Protein AF-A0A2M7R185-F1 (afdb_monomer_lite)

Foldseek 3Di:
DPPPPPPDDDPVVVVVVVLVVLVVVCVVVVFDALVLLVCLCPLQPDDLQQVCLLVVHDRCVNVCRNVRHDDDPVVRVLSVQSSDLVSVVVSCVVRVVSGDPVSNVSRVVSNVVVVVVVVVVVVVVVVVVCVVDVPPDPPVPPVVPVPPPDPPVVVVVVLVPPDPVCVVVVVVVD

Radius of gyration: 25.58 Å; chains: 1; bounding box: 66×46×75 Å

Structure (mmCIF, N/CA/C/O backbone):
data_AF-A0A2M7R185-F1
#
_entry.id   AF-A0A2M7R185-F1
#
loop_
_atom_site.group_PDB
_atom_site.id
_atom_site.type_symbol
_atom_site.label_atom_id
_atom_site.label_alt_id
_atom_site.label_comp_id
_atom_site.label_asym_id
_atom_site.label_entity_id
_atom_site.label_seq_id
_atom_site.pdbx_PDB_ins_code
_atom_site.Cartn_x
_atom_site.Cartn_y
_atom_site.Cartn_z
_atom_site.occupancy
_atom_site.B_iso_or_equiv
_atom_site.auth_seq_id
_atom_site.auth_comp_id
_atom_site.auth_asym_id
_atom_site.auth_atom_id
_atom_site.pdbx_PDB_model_num
ATOM 1 N N . CYS A 1 1 ? 31.191 -9.961 -36.375 1.00 55.19 1 CYS A N 1
ATOM 2 C CA . CYS A 1 1 ? 31.063 -8.538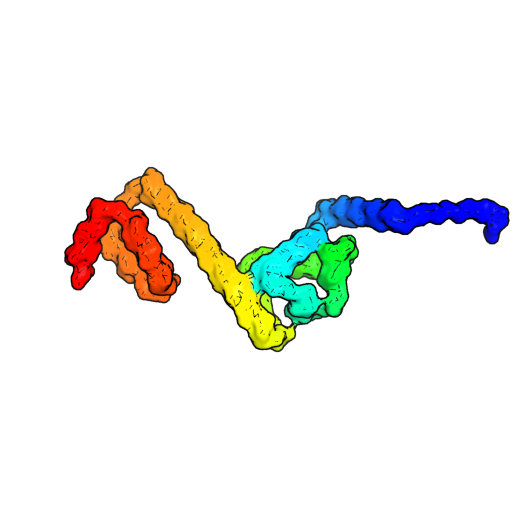 -36.765 1.00 55.19 1 CYS A CA 1
ATOM 3 C C . CYS A 1 1 ? 32.457 -7.903 -36.702 1.00 55.19 1 CYS A C 1
ATOM 5 O O . CYS A 1 1 ? 33.066 -8.048 -35.651 1.00 55.19 1 CYS A O 1
ATOM 7 N N . PRO A 1 2 ? 32.993 -7.262 -37.762 1.00 57.44 2 PRO A N 1
ATOM 8 C CA . PRO A 1 2 ? 34.409 -6.866 -37.824 1.00 57.44 2 PRO A CA 1
ATOM 9 C C . PRO A 1 2 ? 34.732 -5.480 -37.239 1.00 57.44 2 PRO A C 1
ATOM 11 O O . PRO A 1 2 ? 35.898 -5.119 -37.184 1.00 57.44 2 PRO A O 1
ATOM 14 N N . ILE A 1 3 ? 33.733 -4.682 -36.832 1.00 64.56 3 ILE A N 1
ATOM 15 C CA . ILE A 1 3 ? 33.952 -3.273 -36.434 1.00 64.56 3 ILE A CA 1
ATOM 16 C C . ILE A 1 3 ? 33.799 -3.045 -34.922 1.00 64.56 3 ILE A C 1
ATOM 18 O O . ILE A 1 3 ? 34.179 -1.988 -34.439 1.00 64.56 3 ILE A O 1
ATOM 22 N N . GLY A 1 4 ? 33.308 -4.030 -34.160 1.00 55.44 4 GLY A N 1
ATOM 23 C CA . GLY A 1 4 ? 33.526 -4.140 -32.709 1.00 55.44 4 GLY A CA 1
ATOM 24 C C . GLY A 1 4 ? 33.293 -2.891 -31.848 1.00 55.44 4 GLY A C 1
ATOM 25 O O . GLY A 1 4 ? 33.861 -2.807 -30.765 1.00 55.44 4 GLY A O 1
ATOM 26 N N . LYS A 1 5 ? 32.485 -1.914 -32.284 1.00 55.78 5 LYS A N 1
ATOM 27 C CA . LYS A 1 5 ? 32.112 -0.756 -31.463 1.00 55.78 5 LYS A CA 1
ATOM 28 C C . LYS A 1 5 ? 31.017 -1.182 -30.496 1.00 55.78 5 LYS A C 1
ATOM 30 O O . LYS A 1 5 ? 29.846 -0.851 -30.666 1.00 55.78 5 LYS A O 1
ATOM 35 N N . HIS A 1 6 ? 31.406 -1.986 -29.518 1.00 63.38 6 HIS A N 1
ATOM 36 C CA . HIS A 1 6 ? 30.575 -2.280 -28.368 1.00 63.38 6 HIS A CA 1
ATOM 37 C C . HIS A 1 6 ? 30.632 -1.059 -27.449 1.00 63.38 6 HIS A C 1
ATOM 39 O O . HIS A 1 6 ? 31.623 -0.830 -26.762 1.00 63.38 6 HIS A O 1
ATOM 45 N N . TYR A 1 7 ? 29.588 -0.234 -27.499 1.00 61.25 7 TYR A N 1
ATOM 46 C CA . TYR A 1 7 ? 29.356 0.793 -26.493 1.00 61.25 7 TYR A CA 1
ATOM 47 C C . TYR A 1 7 ? 28.833 0.085 -25.244 1.00 61.25 7 TYR A C 1
ATOM 49 O O . TYR A 1 7 ? 27.638 -0.164 -25.123 1.00 61.25 7 TYR A O 1
ATOM 57 N N . PHE A 1 8 ? 29.740 -0.316 -24.359 1.00 61.25 8 PHE A N 1
ATOM 58 C CA . PHE A 1 8 ? 29.369 -0.688 -23.001 1.00 61.25 8 PHE A CA 1
ATOM 59 C C . PHE A 1 8 ? 29.159 0.622 -22.240 1.00 61.25 8 PHE A C 1
ATOM 61 O O . PHE A 1 8 ? 30.120 1.352 -22.003 1.00 61.25 8 PHE A O 1
ATOM 68 N N . HIS A 1 9 ? 27.908 0.975 -21.956 1.00 59.56 9 HIS A N 1
ATOM 69 C CA . HIS A 1 9 ? 27.625 2.013 -20.971 1.00 59.56 9 HIS A CA 1
ATOM 70 C C . HIS A 1 9 ? 27.767 1.416 -19.569 1.00 59.56 9 HIS A C 1
ATOM 72 O O . HIS A 1 9 ? 27.498 0.230 -19.365 1.00 59.56 9 HIS A O 1
ATOM 78 N N . ASP A 1 10 ? 28.186 2.240 -18.610 1.00 64.56 10 ASP A N 1
ATOM 79 C CA . ASP A 1 10 ? 28.178 1.854 -17.205 1.00 64.56 10 ASP A CA 1
ATOM 80 C C . ASP A 1 10 ? 26.734 1.532 -16.784 1.00 64.56 10 ASP A C 1
ATOM 82 O O . ASP A 1 10 ? 25.802 2.289 -17.064 1.00 64.56 10 ASP A O 1
ATOM 86 N N . ILE A 1 11 ? 26.537 0.376 -16.145 1.00 62.53 11 ILE A N 1
ATOM 87 C CA . ILE A 1 11 ? 25.209 -0.184 -15.825 1.00 62.53 11 ILE A CA 1
ATOM 88 C C . ILE A 1 11 ? 24.379 0.791 -14.973 1.00 62.53 11 ILE A C 1
ATOM 90 O O . ILE A 1 11 ? 23.163 0.899 -15.147 1.00 62.53 11 ILE A O 1
ATOM 94 N N . ASP A 1 12 ? 25.042 1.539 -14.090 1.00 64.44 12 ASP A N 1
ATOM 95 C CA . ASP A 1 12 ? 24.402 2.508 -13.199 1.00 64.44 12 ASP A CA 1
ATOM 96 C C . ASP A 1 12 ? 23.794 3.695 -13.973 1.00 64.44 12 ASP A C 1
ATOM 98 O O . ASP A 1 12 ? 22.687 4.146 -13.657 1.00 64.44 12 ASP A O 1
ATOM 102 N N . ASP A 1 13 ? 24.450 4.137 -15.052 1.00 72.06 13 ASP A N 1
ATOM 103 C CA . ASP A 1 13 ? 23.949 5.200 -15.931 1.00 72.06 13 ASP A CA 1
ATOM 104 C C . ASP A 1 13 ? 22.738 4.743 -16.757 1.00 72.06 13 ASP A C 1
ATOM 106 O O . ASP A 1 13 ? 21.908 5.563 -17.169 1.00 72.06 13 ASP A O 1
ATOM 110 N N . GLU A 1 14 ? 22.632 3.445 -17.053 1.00 77.88 14 GLU A N 1
ATOM 111 C CA . GLU A 1 14 ? 21.496 2.879 -17.783 1.00 77.88 14 GLU A CA 1
ATOM 112 C C . GLU A 1 14 ? 20.262 2.731 -16.889 1.00 77.88 14 GLU A C 1
ATOM 114 O O . GLU A 1 14 ? 19.170 3.155 -17.284 1.00 77.88 14 GLU A O 1
ATOM 119 N N . GLU A 1 15 ? 20.419 2.208 -15.670 1.00 82.12 15 GLU A N 1
ATOM 120 C CA . GLU A 1 15 ? 19.304 2.031 -14.731 1.00 82.12 15 GLU A CA 1
ATOM 121 C C . GLU A 1 15 ? 18.640 3.376 -14.396 1.00 82.12 15 GLU A C 1
ATOM 123 O O . GLU A 1 15 ? 17.410 3.496 -14.444 1.00 82.12 15 GLU A O 1
ATOM 128 N N . GLU A 1 16 ? 19.420 4.436 -14.155 1.00 86.75 16 GLU A N 1
ATOM 129 C CA . GLU A 1 16 ? 18.855 5.766 -13.897 1.00 86.75 16 GLU A CA 1
ATOM 130 C C . GLU A 1 16 ? 18.040 6.289 -15.097 1.00 86.75 16 GLU A C 1
ATOM 132 O O . GLU A 1 16 ? 16.951 6.860 -14.926 1.00 86.75 16 GLU A O 1
ATOM 137 N N . LYS A 1 17 ? 18.521 6.065 -16.328 1.00 89.00 17 LYS A N 1
ATOM 138 C CA . LYS A 1 17 ? 17.801 6.440 -17.558 1.00 89.00 17 LYS A CA 1
ATOM 139 C C . LYS A 1 17 ? 16.491 5.666 -17.692 1.00 89.00 17 LYS A C 1
ATOM 141 O O . LYS A 1 17 ? 15.461 6.280 -17.995 1.00 89.00 17 LYS A O 1
ATOM 146 N N . PHE A 1 18 ? 16.490 4.361 -17.417 1.00 90.19 18 PHE A N 1
ATOM 147 C CA . PHE A 1 18 ? 15.267 3.554 -17.431 1.00 90.19 18 PHE A CA 1
ATOM 148 C C . PHE A 1 18 ? 14.265 4.023 -16.375 1.00 90.19 18 PHE A C 1
ATOM 150 O O . PHE A 1 18 ? 13.084 4.191 -16.688 1.00 90.19 18 PHE A O 1
ATOM 157 N N . GLN A 1 19 ? 14.715 4.331 -15.157 1.00 93.31 19 GLN A N 1
ATOM 158 C CA . GLN A 1 19 ? 13.829 4.832 -14.102 1.00 93.31 19 GLN A CA 1
ATOM 159 C C . GLN A 1 19 ? 13.225 6.202 -14.445 1.00 93.31 19 GLN A C 1
ATOM 161 O O . GLN A 1 19 ? 12.041 6.440 -14.174 1.00 93.31 19 GLN A O 1
ATOM 166 N N . LYS A 1 20 ? 13.985 7.092 -15.101 1.00 95.00 20 LYS A N 1
ATOM 167 C CA . LYS A 1 20 ? 13.455 8.358 -15.644 1.00 95.00 20 LYS A CA 1
ATOM 168 C C . LYS A 1 20 ? 12.400 8.104 -16.724 1.00 95.00 20 LYS A C 1
ATOM 170 O O . LYS A 1 20 ? 11.305 8.663 -16.644 1.00 95.00 20 LYS A O 1
ATOM 175 N N . ALA A 1 21 ? 12.675 7.216 -17.678 1.00 95.81 21 ALA A N 1
ATOM 176 C CA . ALA A 1 21 ? 11.721 6.859 -18.728 1.00 95.81 21 ALA A CA 1
ATOM 177 C C . ALA A 1 21 ? 10.436 6.227 -18.157 1.00 95.81 21 ALA A C 1
ATOM 179 O O . ALA A 1 21 ? 9.329 6.600 -18.550 1.00 95.81 21 ALA A O 1
ATOM 180 N N . TYR A 1 22 ? 10.554 5.323 -17.182 1.00 97.06 22 TYR A N 1
ATOM 181 C CA . TYR A 1 22 ? 9.409 4.700 -16.517 1.00 97.06 22 TYR A CA 1
ATOM 182 C C . TYR A 1 22 ? 8.593 5.689 -15.692 1.00 97.06 22 TYR A C 1
ATOM 184 O O . TYR A 1 22 ? 7.365 5.594 -15.677 1.00 97.06 22 TYR A O 1
ATOM 192 N N . ARG A 1 23 ? 9.233 6.653 -15.024 1.00 97.44 23 ARG A N 1
ATOM 193 C CA . ARG A 1 23 ? 8.524 7.736 -14.331 1.00 97.44 23 ARG A CA 1
ATOM 194 C C . ARG A 1 23 ? 7.641 8.518 -15.301 1.00 97.44 23 ARG A C 1
ATOM 196 O O . ARG A 1 23 ? 6.455 8.686 -15.015 1.00 97.44 23 ARG A O 1
ATOM 203 N N . GLU A 1 24 ? 8.195 8.935 -16.437 1.00 97.62 24 GLU A N 1
ATOM 204 C CA . GLU A 1 24 ? 7.454 9.671 -17.468 1.00 97.62 24 GLU A CA 1
ATOM 205 C C . GLU A 1 24 ? 6.346 8.827 -18.098 1.00 97.62 24 GLU A C 1
ATOM 207 O O . GLU A 1 24 ? 5.222 9.300 -18.280 1.00 97.62 24 GLU A O 1
ATOM 212 N N . TYR A 1 25 ? 6.614 7.548 -18.360 1.00 97.62 25 TYR A N 1
ATOM 213 C CA . TYR A 1 25 ? 5.594 6.620 -18.838 1.00 97.62 25 TYR A CA 1
ATOM 214 C C . TYR A 1 25 ? 4.418 6.515 -17.856 1.00 97.62 25 TYR A C 1
ATOM 216 O O . TYR A 1 25 ? 3.261 6.630 -18.266 1.00 97.62 25 TYR A O 1
ATOM 224 N N . ARG A 1 26 ? 4.696 6.362 -16.553 1.00 97.81 26 ARG A N 1
ATOM 225 C CA . ARG A 1 26 ? 3.657 6.315 -15.516 1.00 97.81 26 ARG A CA 1
ATOM 226 C C . ARG A 1 26 ? 2.842 7.600 -15.456 1.00 97.81 26 ARG A C 1
ATOM 228 O O . ARG A 1 26 ? 1.620 7.512 -15.394 1.00 97.81 26 ARG A O 1
ATOM 235 N N . ASN A 1 27 ? 3.494 8.761 -15.545 1.00 97.25 27 ASN A N 1
ATOM 236 C CA . ASN A 1 27 ? 2.813 10.058 -15.577 1.00 97.25 27 ASN A CA 1
ATOM 237 C C . ASN A 1 27 ? 1.843 10.139 -16.766 1.00 97.25 27 ASN A C 1
ATOM 239 O O . ASN A 1 27 ? 0.673 10.465 -16.589 1.00 97.25 27 ASN A O 1
ATOM 243 N N . ARG A 1 28 ? 2.294 9.757 -17.968 1.00 97.19 28 ARG A N 1
ATOM 244 C CA . ARG A 1 28 ? 1.464 9.778 -19.188 1.00 97.19 28 ARG A CA 1
ATOM 245 C C . ARG A 1 28 ? 0.313 8.771 -19.157 1.00 97.19 28 ARG A C 1
ATOM 247 O O . ARG A 1 28 ? -0.712 8.995 -19.794 1.00 97.19 28 ARG A O 1
ATOM 254 N N . LYS A 1 29 ? 0.489 7.645 -18.463 1.00 95.75 29 LYS A N 1
ATOM 255 C CA . LYS A 1 29 ? -0.497 6.555 -18.376 1.00 95.75 29 LYS A CA 1
ATOM 256 C C . LYS A 1 29 ? -1.314 6.557 -17.081 1.00 95.75 29 LYS A C 1
ATOM 258 O O . LYS A 1 29 ? -2.093 5.632 -16.878 1.00 95.75 29 LYS A O 1
ATOM 263 N N . ASN A 1 30 ? -1.163 7.574 -16.229 1.00 94.69 30 ASN A N 1
ATOM 264 C CA . ASN A 1 30 ? -1.819 7.671 -14.918 1.00 94.69 30 ASN A CA 1
ATOM 265 C C . ASN A 1 30 ? -1.601 6.428 -14.033 1.00 94.69 30 ASN A C 1
ATOM 267 O O . ASN A 1 30 ? -2.507 5.939 -13.353 1.00 94.69 30 ASN A O 1
ATOM 271 N N . LEU A 1 31 ? -0.380 5.900 -14.056 1.00 97.50 31 LEU A N 1
ATOM 272 C CA . LEU A 1 31 ? 0.037 4.774 -13.231 1.00 97.50 31 LEU A CA 1
ATOM 273 C C . LEU A 1 31 ? 0.674 5.275 -11.929 1.00 97.50 31 LEU A C 1
ATOM 275 O O . LEU A 1 31 ? 1.363 6.293 -11.908 1.00 97.50 31 LEU A O 1
ATOM 279 N N . LEU A 1 32 ? 0.474 4.532 -10.841 1.00 97.81 32 LEU A N 1
ATOM 280 C CA . LEU A 1 32 ? 1.065 4.836 -9.536 1.00 97.81 32 LEU A CA 1
ATOM 281 C C . LEU A 1 32 ? 2.593 4.782 -9.591 1.00 97.81 32 LEU A C 1
ATOM 283 O O . LEU A 1 32 ? 3.163 3.833 -10.138 1.00 97.81 32 LEU A O 1
ATOM 287 N N . GLN A 1 33 ? 3.256 5.762 -8.977 1.00 98.19 33 GLN A N 1
ATOM 288 C CA . GLN A 1 33 ? 4.707 5.728 -8.815 1.00 98.19 33 GLN A CA 1
ATOM 289 C C . GLN A 1 33 ? 5.090 4.719 -7.716 1.00 98.19 33 GLN A C 1
ATOM 291 O O . GLN A 1 33 ? 4.289 4.467 -6.812 1.00 98.19 33 GLN A O 1
ATOM 296 N N . PRO A 1 34 ? 6.325 4.178 -7.716 1.00 98.25 34 PRO A N 1
ATOM 297 C CA . PRO A 1 34 ? 6.773 3.202 -6.712 1.00 98.25 34 PRO A CA 1
ATOM 298 C C . PRO A 1 34 ? 6.548 3.661 -5.263 1.00 98.25 34 PRO A C 1
ATOM 300 O O . PRO A 1 34 ? 6.093 2.896 -4.412 1.00 98.25 34 PRO A O 1
ATOM 303 N N . LYS A 1 35 ? 6.782 4.954 -5.004 1.00 98.25 35 LYS A N 1
ATOM 304 C CA . LYS A 1 35 ? 6.522 5.589 -3.705 1.00 98.25 35 LYS A CA 1
ATOM 305 C C . LYS A 1 35 ? 5.045 5.543 -3.299 1.00 98.25 35 LYS A C 1
ATOM 307 O O . LYS A 1 35 ? 4.756 5.349 -2.125 1.00 98.25 35 LYS A O 1
ATOM 312 N N . ASP A 1 36 ? 4.120 5.688 -4.246 1.00 98.12 36 ASP A N 1
ATOM 313 C CA . ASP A 1 36 ? 2.683 5.736 -3.967 1.00 98.12 36 ASP A CA 1
ATOM 314 C C . ASP A 1 36 ? 2.178 4.329 -3.629 1.00 98.12 36 ASP A C 1
ATOM 316 O O . ASP A 1 36 ? 1.396 4.148 -2.699 1.00 98.12 36 ASP A O 1
ATOM 320 N N . ILE A 1 37 ? 2.696 3.313 -4.330 1.00 98.50 37 ILE A N 1
ATOM 321 C CA . ILE A 1 37 ? 2.428 1.895 -4.046 1.00 98.50 37 ILE A CA 1
ATOM 322 C C . ILE A 1 37 ? 2.898 1.548 -2.628 1.00 98.50 37 ILE A C 1
ATOM 324 O O . ILE A 1 37 ? 2.130 0.991 -1.838 1.00 98.50 37 ILE A O 1
ATOM 328 N N . LYS A 1 38 ? 4.125 1.958 -2.278 1.00 98.56 38 LYS A N 1
ATOM 329 C CA . LYS A 1 38 ? 4.681 1.790 -0.930 1.00 98.56 38 LYS A CA 1
ATOM 330 C C . LYS A 1 38 ? 3.822 2.483 0.132 1.00 98.56 38 LYS A C 1
ATOM 332 O O . LYS A 1 38 ? 3.503 1.871 1.149 1.00 98.56 38 LYS A O 1
ATOM 337 N N . GLN A 1 39 ? 3.388 3.719 -0.118 1.00 98.50 39 GLN A N 1
ATOM 338 C CA . GLN A 1 39 ? 2.515 4.461 0.796 1.00 98.50 39 GLN A CA 1
ATOM 339 C C . GLN A 1 39 ? 1.159 3.778 0.998 1.00 98.50 39 GLN A C 1
ATOM 341 O O . GLN A 1 39 ? 0.694 3.695 2.133 1.00 98.50 39 GLN A O 1
ATOM 346 N N . ILE A 1 40 ? 0.534 3.251 -0.061 1.00 98.25 40 ILE A N 1
ATOM 347 C CA . ILE A 1 40 ? -0.724 2.492 0.049 1.00 98.25 40 ILE A CA 1
ATOM 348 C C . ILE A 1 40 ? -0.527 1.262 0.942 1.00 98.25 40 ILE A C 1
ATOM 350 O O . ILE A 1 40 ? -1.340 1.015 1.832 1.00 98.25 40 ILE A O 1
ATOM 354 N N . ARG A 1 41 ? 0.565 0.512 0.745 1.00 98.12 41 ARG A N 1
ATOM 355 C CA . ARG A 1 41 ? 0.886 -0.663 1.566 1.00 98.12 41 ARG A CA 1
ATOM 356 C C . ARG A 1 41 ? 1.096 -0.288 3.036 1.00 98.12 41 ARG A C 1
ATOM 358 O O . ARG A 1 41 ? 0.558 -0.939 3.936 1.00 98.12 41 ARG A O 1
ATOM 365 N N . GLU A 1 42 ? 1.897 0.745 3.278 1.00 97.88 42 GLU A N 1
ATOM 366 C CA . GLU A 1 42 ? 2.299 1.170 4.622 1.00 97.88 42 GLU A CA 1
ATOM 367 C C . GLU A 1 42 ? 1.159 1.836 5.389 1.00 97.88 42 GLU A C 1
ATOM 369 O O . GLU A 1 42 ? 1.060 1.627 6.598 1.00 97.88 42 GLU A O 1
ATOM 374 N N . LYS A 1 43 ? 0.241 2.523 4.694 1.00 96.56 43 LYS A N 1
ATOM 375 C CA . LYS A 1 43 ? -0.986 3.097 5.270 1.00 96.56 43 LYS A CA 1
ATOM 376 C C . LYS A 1 43 ? -1.756 2.082 6.118 1.00 96.56 43 LYS A C 1
ATOM 378 O O . LYS A 1 43 ? -2.253 2.440 7.179 1.00 96.56 43 LYS A O 1
ATOM 383 N N . TYR A 1 44 ? -1.835 0.829 5.672 1.00 96.75 44 TYR A N 1
ATOM 384 C CA . TYR A 1 44 ? -2.575 -0.235 6.361 1.00 96.75 44 TYR A CA 1
ATOM 385 C C . TYR A 1 44 ? -1.677 -1.193 7.163 1.00 96.75 44 TYR A C 1
ATOM 387 O O . TYR A 1 44 ? -2.155 -2.194 7.690 1.00 96.75 44 TYR A O 1
ATOM 395 N N . GLY A 1 45 ? -0.373 -0.912 7.261 1.00 96.06 45 GLY A N 1
ATOM 396 C CA . GLY A 1 45 ? 0.551 -1.665 8.112 1.00 96.06 45 GLY A CA 1
ATOM 397 C C . GLY A 1 45 ? 1.086 -2.981 7.528 1.00 96.06 45 GLY A C 1
ATOM 398 O O . GLY A 1 45 ? 1.674 -3.779 8.270 1.00 96.06 45 GLY A O 1
ATOM 399 N N . PHE A 1 46 ? 0.941 -3.226 6.224 1.00 97.56 46 PHE A N 1
ATOM 400 C CA . PHE A 1 46 ? 1.417 -4.464 5.599 1.00 97.56 46 PHE A CA 1
ATOM 401 C C . PHE A 1 46 ? 2.941 -4.521 5.424 1.00 97.56 46 PHE A C 1
ATOM 403 O O . PHE A 1 46 ? 3.590 -3.539 5.059 1.00 97.56 46 PHE A O 1
ATOM 410 N N . SER A 1 47 ? 3.503 -5.725 5.562 1.00 96.81 47 SER A N 1
ATOM 411 C CA . SER A 1 47 ? 4.788 -6.074 4.940 1.00 96.81 47 SER A CA 1
ATOM 412 C C . SER A 1 47 ? 4.596 -6.364 3.445 1.00 96.81 47 SER A C 1
ATOM 414 O O . SER A 1 47 ? 3.483 -6.674 3.020 1.00 96.81 47 SER A O 1
ATOM 416 N N . GLN A 1 48 ? 5.663 -6.316 2.639 1.00 97.00 48 GLN A N 1
ATOM 417 C CA . GLN A 1 48 ? 5.579 -6.653 1.206 1.00 97.00 48 GLN A CA 1
ATOM 418 C C . GLN A 1 48 ? 4.979 -8.053 0.981 1.00 97.00 48 GLN A C 1
ATOM 420 O O . GLN A 1 48 ? 4.055 -8.197 0.188 1.00 97.00 48 GLN A O 1
ATOM 425 N N . ARG A 1 49 ? 5.424 -9.058 1.755 1.00 96.25 49 ARG A N 1
ATOM 426 C CA . ARG A 1 49 ? 4.920 -10.444 1.684 1.00 96.25 49 ARG A CA 1
ATOM 427 C C . ARG A 1 49 ? 3.454 -10.586 2.100 1.00 96.25 49 ARG A C 1
ATOM 429 O O . ARG A 1 49 ? 2.704 -11.340 1.491 1.00 96.25 49 ARG A O 1
ATOM 436 N N . ALA A 1 50 ? 3.031 -9.892 3.158 1.00 96.94 50 ALA A N 1
ATOM 437 C CA . ALA A 1 50 ? 1.631 -9.935 3.576 1.00 96.94 50 ALA A CA 1
ATOM 438 C C . ALA A 1 50 ? 0.730 -9.240 2.542 1.00 96.94 50 ALA A C 1
ATOM 440 O O . ALA A 1 50 ? -0.382 -9.696 2.291 1.00 96.94 50 ALA A O 1
ATOM 441 N N . PHE A 1 51 ? 1.222 -8.172 1.908 1.00 97.88 51 PHE A N 1
ATOM 442 C CA . PHE A 1 51 ? 0.477 -7.441 0.888 1.00 97.88 51 PHE A CA 1
ATOM 443 C C . PHE A 1 51 ? 0.313 -8.241 -0.409 1.00 97.88 51 PHE A C 1
ATOM 445 O O . PHE A 1 51 ? -0.791 -8.295 -0.943 1.00 97.88 51 PHE A O 1
ATOM 452 N N . THR A 1 52 ? 1.359 -8.929 -0.884 1.00 96.88 52 THR A N 1
ATOM 453 C CA . THR A 1 52 ? 1.247 -9.822 -2.055 1.00 96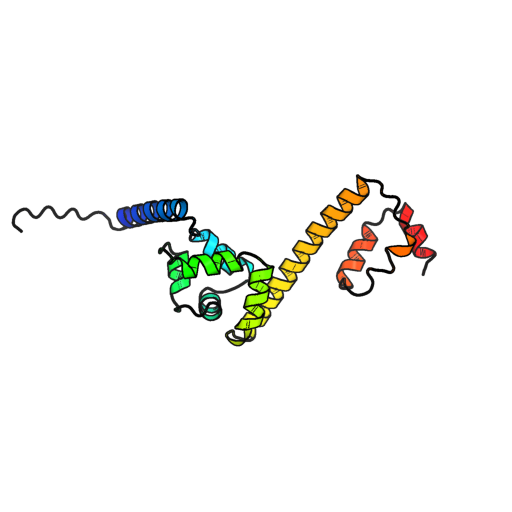.88 52 THR A CA 1
ATOM 454 C C . THR A 1 52 ? 0.250 -10.944 -1.806 1.00 96.88 52 THR A C 1
ATOM 456 O O . THR A 1 52 ? -0.635 -11.162 -2.633 1.00 96.88 52 THR A O 1
ATOM 459 N N . ARG A 1 53 ? 0.313 -11.587 -0.631 1.00 96.31 53 ARG A N 1
ATOM 460 C CA . ARG A 1 53 ? -0.650 -12.626 -0.236 1.00 96.31 53 ARG A CA 1
ATOM 461 C C . ARG A 1 53 ? -2.082 -12.097 -0.169 1.00 96.31 53 ARG A C 1
ATOM 463 O O . ARG A 1 53 ? -2.992 -12.743 -0.674 1.00 96.31 53 ARG A O 1
ATOM 470 N N . PHE A 1 54 ? -2.280 -10.913 0.409 1.00 97.62 54 PHE A N 1
ATOM 471 C CA . PHE A 1 54 ? -3.587 -10.257 0.479 1.00 97.62 54 PHE A CA 1
ATOM 472 C C . PHE A 1 54 ? -4.190 -10.003 -0.914 1.00 97.62 54 PHE A C 1
ATOM 474 O O . PHE A 1 54 ? -5.357 -10.319 -1.164 1.00 97.62 54 PHE A O 1
ATOM 481 N N . LEU A 1 55 ? -3.388 -9.470 -1.839 1.00 96.62 55 LEU A N 1
ATOM 482 C CA . LEU A 1 55 ? -3.823 -9.180 -3.208 1.00 96.62 55 LEU A CA 1
ATOM 483 C C . LEU A 1 55 ? -3.947 -10.447 -4.071 1.00 96.62 55 LEU A C 1
ATOM 485 O O . LEU A 1 55 ? -4.671 -10.446 -5.067 1.00 96.62 55 LEU A O 1
ATOM 489 N N . GLY A 1 56 ? -3.326 -11.553 -3.656 1.00 95.88 56 GLY A N 1
ATOM 490 C CA . GLY A 1 56 ? -3.263 -12.794 -4.428 1.00 95.88 56 GLY A CA 1
ATOM 491 C C . GLY A 1 56 ? -2.295 -12.689 -5.607 1.00 95.88 56 GLY A C 1
ATOM 492 O O . GLY A 1 56 ? -2.560 -13.242 -6.669 1.00 95.88 56 GLY A O 1
ATOM 493 N N . TRP A 1 57 ? -1.213 -11.928 -5.446 1.00 96.38 57 TRP A N 1
ATOM 494 C CA . TRP A 1 57 ? -0.180 -11.739 -6.466 1.00 96.38 57 TRP A CA 1
ATOM 495 C C . TRP A 1 57 ? 1.060 -12.575 -6.151 1.00 96.38 57 TRP A C 1
ATOM 497 O O . TRP A 1 57 ? 1.267 -12.992 -5.012 1.00 96.38 57 TRP A O 1
ATOM 507 N N . GLY A 1 58 ? 1.918 -12.771 -7.157 1.00 95.81 58 GLY A N 1
ATOM 508 C CA . GLY A 1 58 ? 3.216 -13.421 -6.973 1.00 95.81 58 GLY A CA 1
ATOM 509 C C . GLY A 1 58 ? 4.057 -12.751 -5.879 1.00 95.81 58 GLY A C 1
ATOM 510 O O . GLY A 1 58 ? 4.011 -11.531 -5.698 1.00 95.81 58 GLY A O 1
ATOM 511 N N . GLU A 1 59 ? 4.848 -13.544 -5.151 1.00 92.38 59 GLU A N 1
ATOM 512 C CA . GLU A 1 59 ? 5.535 -13.096 -3.928 1.00 92.38 59 GLU A CA 1
ATOM 513 C C . GLU A 1 59 ? 6.463 -11.891 -4.130 1.00 92.38 59 GLU A C 1
ATOM 515 O O . GLU A 1 59 ? 6.636 -11.082 -3.219 1.00 92.38 59 GLU A O 1
ATOM 520 N N . ILE A 1 60 ? 7.020 -11.751 -5.333 1.00 96.00 60 ILE A N 1
ATOM 521 C CA . ILE A 1 60 ? 8.003 -10.721 -5.688 1.00 96.00 60 ILE A CA 1
ATOM 522 C C . ILE A 1 60 ? 7.333 -9.506 -6.369 1.00 96.00 60 ILE A C 1
ATOM 5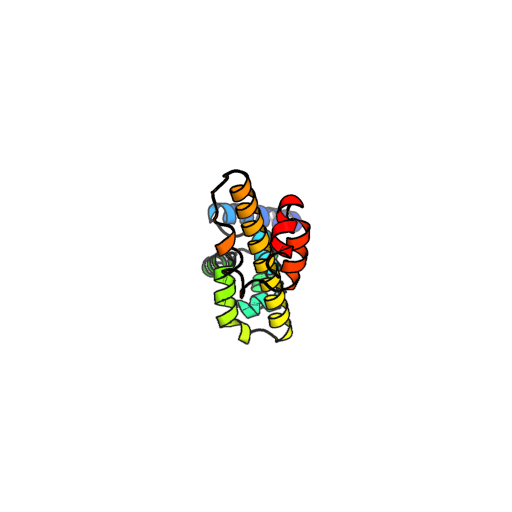24 O O . ILE A 1 60 ? 7.959 -8.463 -6.556 1.00 96.00 60 ILE A O 1
ATOM 528 N N . THR A 1 61 ? 6.043 -9.584 -6.715 1.00 97.31 61 THR A N 1
ATOM 529 C CA . THR A 1 61 ? 5.356 -8.568 -7.534 1.00 97.31 61 THR A CA 1
ATOM 530 C C . THR A 1 61 ? 5.369 -7.180 -6.889 1.00 97.31 61 THR A C 1
ATOM 532 O O . THR A 1 61 ? 5.769 -6.211 -7.530 1.00 97.31 61 THR A O 1
ATOM 535 N N . ILE A 1 62 ? 5.009 -7.072 -5.605 1.00 97.88 62 ILE A N 1
ATOM 536 C CA . ILE A 1 62 ? 5.030 -5.781 -4.895 1.00 97.88 62 ILE A CA 1
ATOM 537 C C . ILE A 1 62 ? 6.454 -5.254 -4.734 1.00 97.88 62 ILE A C 1
ATOM 539 O O . ILE A 1 62 ? 6.680 -4.066 -4.939 1.00 97.88 62 ILE A O 1
ATOM 543 N N . GLN A 1 63 ? 7.418 -6.123 -4.418 1.00 97.81 63 GLN A N 1
ATOM 544 C CA . GLN A 1 63 ? 8.821 -5.723 -4.301 1.00 97.81 63 GLN A CA 1
ATOM 545 C C . GLN A 1 63 ? 9.330 -5.119 -5.616 1.00 97.81 63 GLN A C 1
ATOM 547 O O . GLN A 1 63 ? 9.959 -4.066 -5.595 1.00 97.81 63 GLN A O 1
ATOM 552 N N . ARG A 1 64 ? 9.005 -5.734 -6.760 1.00 97.56 64 ARG A N 1
ATOM 553 C CA . ARG A 1 64 ? 9.354 -5.209 -8.090 1.00 97.56 64 ARG A CA 1
ATOM 554 C C . ARG A 1 64 ? 8.748 -3.837 -8.343 1.00 97.56 64 ARG A C 1
ATOM 556 O O . ARG A 1 64 ? 9.448 -2.947 -8.815 1.00 97.56 64 ARG A O 1
ATOM 563 N N . TYR A 1 65 ? 7.465 -3.659 -8.038 1.00 98.00 65 TYR A N 1
ATOM 564 C CA . TYR A 1 65 ? 6.792 -2.379 -8.260 1.00 98.00 65 TYR A CA 1
ATOM 565 C C . TYR A 1 65 ? 7.334 -1.275 -7.352 1.00 98.00 65 TYR A C 1
ATOM 567 O O . TYR A 1 65 ? 7.567 -0.162 -7.819 1.00 98.00 65 TYR A O 1
ATOM 575 N N . GLU A 1 66 ? 7.614 -1.586 -6.086 1.00 97.88 66 GLU A N 1
ATOM 576 C CA . GLU A 1 66 ? 8.260 -0.652 -5.155 1.00 97.88 66 GLU A CA 1
ATOM 577 C C . GLU A 1 66 ? 9.717 -0.343 -5.537 1.00 97.88 66 GLU A C 1
ATOM 579 O O . GLU A 1 66 ? 10.208 0.733 -5.204 1.00 97.88 66 GLU A O 1
ATOM 584 N N . ALA A 1 67 ? 10.377 -1.240 -6.276 1.00 96.62 67 ALA A N 1
ATOM 585 C CA . ALA A 1 67 ? 11.718 -1.049 -6.829 1.00 96.62 67 ALA A CA 1
ATOM 586 C C . ALA A 1 67 ? 11.741 -0.341 -8.199 1.00 96.62 67 ALA A C 1
ATOM 588 O O . ALA A 1 67 ? 12.816 -0.121 -8.743 1.00 96.62 67 ALA A O 1
ATOM 589 N N . GLY A 1 68 ? 10.590 0.028 -8.773 1.00 95.88 68 GLY A N 1
ATOM 590 C CA . GLY A 1 68 ? 10.548 0.799 -10.022 1.00 95.88 68 GLY A CA 1
ATOM 591 C C . GLY A 1 68 ? 10.094 0.039 -11.264 1.00 95.88 68 GLY A C 1
ATOM 592 O O . GLY A 1 68 ? 9.882 0.671 -12.302 1.00 95.88 68 GLY A O 1
ATOM 593 N N . ALA A 1 69 ? 9.831 -1.267 -11.181 1.00 96.31 69 ALA A N 1
ATOM 594 C CA . ALA A 1 69 ? 9.289 -2.025 -12.309 1.00 96.31 69 ALA A CA 1
ATOM 595 C C . ALA A 1 69 ? 7.868 -1.565 -12.675 1.00 96.31 69 ALA A C 1
ATOM 597 O O . ALA A 1 69 ? 7.054 -1.263 -11.798 1.00 96.31 69 ALA A O 1
ATOM 598 N N . LEU A 1 70 ? 7.559 -1.518 -13.972 1.00 97.00 70 LEU A N 1
ATOM 599 C CA . LEU A 1 70 ? 6.225 -1.155 -14.449 1.00 97.00 70 LEU A CA 1
ATOM 600 C C . LEU A 1 70 ? 5.187 -2.210 -14.056 1.00 97.00 70 LEU A C 1
ATOM 602 O O . LEU A 1 70 ? 5.378 -3.410 -14.260 1.00 97.00 70 LEU A O 1
ATOM 606 N N . GLN A 1 71 ? 4.076 -1.734 -13.508 1.00 96.69 71 GLN A N 1
ATOM 607 C CA . GLN A 1 71 ? 2.893 -2.529 -13.228 1.00 96.69 71 GLN A CA 1
ATOM 608 C C . GLN A 1 71 ? 1.988 -2.647 -14.452 1.00 96.69 71 GLN A C 1
ATOM 610 O O . GLN A 1 71 ? 1.937 -1.742 -15.287 1.00 96.69 71 GLN A O 1
ATOM 615 N N . ASP A 1 72 ? 1.240 -3.747 -14.536 1.00 95.06 72 ASP A N 1
ATOM 616 C CA . ASP A 1 72 ? 0.147 -3.846 -15.497 1.00 95.06 72 ASP A CA 1
ATOM 617 C C . ASP A 1 72 ? -1.085 -3.044 -15.037 1.00 95.06 72 ASP A C 1
ATOM 619 O O . ASP A 1 72 ? -1.184 -2.558 -13.902 1.00 95.06 72 ASP A O 1
ATOM 623 N N . VAL A 1 73 ? -2.034 -2.883 -15.959 1.00 95.19 73 VAL A N 1
ATOM 624 C CA . VAL A 1 73 ? -3.233 -2.059 -15.765 1.00 95.19 73 VAL A CA 1
ATOM 625 C C . VAL A 1 73 ? -4.166 -2.639 -14.698 1.00 95.19 73 VAL A C 1
ATOM 627 O O . VAL A 1 73 ? -4.772 -1.870 -13.946 1.00 95.19 73 VAL A O 1
ATOM 630 N N . ALA A 1 74 ? -4.274 -3.965 -14.594 1.00 96.75 74 ALA A N 1
ATOM 631 C CA . ALA A 1 74 ? -5.157 -4.615 -13.629 1.00 96.75 74 ALA A CA 1
ATOM 632 C C . ALA A 1 74 ? -4.623 -4.427 -12.202 1.00 96.75 74 ALA A C 1
ATOM 634 O O . ALA A 1 74 ? -5.359 -4.004 -11.305 1.00 96.75 74 ALA A O 1
ATOM 635 N N . HIS A 1 75 ? -3.321 -4.641 -12.009 1.00 97.75 75 HIS A N 1
ATOM 636 C CA . HIS A 1 75 ? -2.646 -4.400 -10.741 1.00 97.75 75 HIS A CA 1
ATOM 637 C C . HIS A 1 75 ? -2.706 -2.927 -10.331 1.00 97.75 75 HIS A C 1
ATOM 639 O O . HIS A 1 75 ? -3.035 -2.620 -9.182 1.00 97.75 75 HIS A O 1
ATOM 645 N N . ASN A 1 76 ? -2.457 -2.004 -11.266 1.00 98.12 76 ASN A N 1
ATOM 646 C CA . ASN A 1 76 ? -2.561 -0.572 -10.989 1.00 98.12 76 ASN A CA 1
ATOM 647 C C . ASN A 1 76 ? -3.975 -0.173 -10.549 1.00 98.12 76 ASN A C 1
ATOM 649 O O . ASN A 1 76 ? -4.133 0.551 -9.567 1.00 98.12 76 ASN A O 1
ATOM 653 N N . SER A 1 77 ? -4.992 -0.668 -11.255 1.00 97.81 77 SER A N 1
ATOM 654 C CA . SER A 1 77 ? -6.398 -0.387 -10.950 1.00 97.81 77 SER A CA 1
ATOM 655 C C . SER A 1 77 ? -6.778 -0.864 -9.550 1.00 97.81 77 SER A C 1
ATOM 657 O O . SER A 1 77 ? -7.400 -0.113 -8.799 1.00 97.81 77 SER A O 1
ATOM 659 N N . LEU A 1 78 ? -6.349 -2.068 -9.154 1.00 98.00 78 LEU A N 1
ATOM 660 C CA . LEU A 1 78 ? -6.616 -2.580 -7.809 1.00 98.00 78 LEU A CA 1
ATOM 661 C C . LEU A 1 78 ? -5.910 -1.750 -6.727 1.00 98.00 78 LEU A C 1
ATOM 663 O O . LEU A 1 78 ? -6.534 -1.413 -5.722 1.00 98.00 78 LEU A O 1
ATOM 667 N N . LEU A 1 79 ? -4.643 -1.374 -6.934 1.00 98.25 79 LEU A N 1
ATOM 668 C CA . LEU A 1 79 ? -3.911 -0.504 -6.002 1.00 98.25 79 LEU A CA 1
ATOM 669 C C . LEU A 1 79 ? -4.588 0.862 -5.856 1.00 98.25 79 LEU A C 1
ATOM 671 O O . LEU A 1 79 ? -4.730 1.372 -4.745 1.00 98.25 79 LEU A O 1
ATOM 675 N N . PHE A 1 80 ? -5.042 1.439 -6.967 1.00 97.00 80 PHE A N 1
ATOM 676 C CA . PHE A 1 80 ? -5.774 2.700 -6.956 1.00 97.00 80 PHE A CA 1
ATOM 677 C C . PHE A 1 80 ? -7.112 2.574 -6.215 1.00 97.00 80 PHE A C 1
ATOM 679 O O . PHE A 1 80 ? -7.449 3.446 -5.417 1.00 97.00 80 PHE A O 1
ATOM 686 N N . PHE A 1 81 ? -7.839 1.471 -6.419 1.00 97.12 81 PHE A N 1
ATOM 687 C CA . PHE A 1 81 ? -9.103 1.183 -5.742 1.00 97.12 81 PHE A CA 1
ATOM 688 C C . PHE A 1 81 ? -8.936 1.103 -4.219 1.00 97.12 81 PHE A C 1
ATOM 690 O O . PHE A 1 81 ? -9.653 1.786 -3.488 1.00 97.12 81 PHE A O 1
ATOM 697 N N . ILE A 1 82 ? -7.951 0.340 -3.732 1.00 96.81 82 ILE A N 1
ATOM 698 C CA . ILE A 1 82 ? -7.702 0.151 -2.289 1.00 96.81 82 ILE A CA 1
ATOM 699 C C . ILE A 1 82 ? -6.951 1.317 -1.632 1.00 96.81 82 ILE A C 1
ATOM 701 O O . ILE A 1 82 ? -6.743 1.334 -0.415 1.00 96.81 82 ILE A O 1
ATOM 705 N N . ARG A 1 83 ? -6.523 2.313 -2.413 1.00 95.19 83 ARG A N 1
ATOM 706 C CA . ARG A 1 83 ? -6.022 3.574 -1.856 1.00 95.19 83 ARG A CA 1
ATOM 707 C C . ARG A 1 83 ? -7.109 4.266 -1.033 1.00 95.19 83 ARG A C 1
ATOM 709 O O . ARG A 1 83 ? -6.793 4.875 -0.006 1.00 95.19 83 ARG A O 1
ATOM 716 N N . ASP A 1 84 ? -8.367 4.143 -1.456 1.00 94.38 84 ASP A N 1
ATOM 717 C CA . ASP A 1 84 ? -9.521 4.572 -0.673 1.00 94.38 84 ASP A CA 1
ATOM 718 C C . ASP A 1 84 ? -9.735 3.666 0.550 1.00 94.38 84 ASP A C 1
ATOM 720 O O . ASP A 1 84 ? -9.604 2.441 0.484 1.00 94.38 84 ASP A O 1
ATOM 724 N N . PHE A 1 85 ? -10.051 4.290 1.686 1.00 92.06 85 PHE A N 1
ATOM 725 C CA . PHE A 1 85 ? -10.174 3.600 2.969 1.00 92.06 85 PHE A CA 1
ATOM 726 C C . PHE A 1 85 ? -11.355 2.619 2.999 1.00 92.06 85 PHE A C 1
ATOM 728 O O . PHE A 1 85 ? -11.208 1.492 3.479 1.00 92.06 85 PHE A O 1
ATOM 735 N N . ASN A 1 86 ? -12.511 3.018 2.467 1.00 92.75 86 ASN A N 1
ATOM 736 C CA . ASN A 1 86 ? -13.721 2.199 2.508 1.00 92.75 86 ASN A CA 1
ATOM 737 C C . ASN A 1 86 ? -13.596 0.997 1.572 1.00 92.75 86 ASN A C 1
ATOM 739 O O . ASN A 1 86 ? -13.927 -0.125 1.961 1.00 92.75 86 ASN A O 1
ATOM 743 N N . ASN A 1 87 ? -13.049 1.218 0.377 1.00 95.56 87 ASN A N 1
ATOM 744 C CA . ASN A 1 87 ? -12.754 0.154 -0.581 1.00 95.56 87 ASN A CA 1
ATOM 745 C C . ASN A 1 87 ? -11.775 -0.873 -0.005 1.00 95.56 87 ASN A C 1
ATOM 747 O O . ASN A 1 87 ? -12.007 -2.082 -0.093 1.00 95.56 87 ASN A O 1
ATOM 751 N N . PHE A 1 88 ? -10.703 -0.402 0.641 1.00 97.44 88 PHE A N 1
ATOM 752 C CA . PHE A 1 88 ? -9.769 -1.289 1.324 1.00 97.44 88 PHE A CA 1
ATOM 753 C C . PHE A 1 88 ? -10.457 -2.094 2.427 1.00 97.44 88 PHE A C 1
ATOM 755 O O . PHE A 1 88 ? -10.287 -3.310 2.480 1.00 97.44 88 PHE A O 1
ATOM 762 N N . LYS A 1 89 ? -11.258 -1.447 3.285 1.00 95.88 89 LYS A N 1
ATOM 763 C CA . LYS A 1 89 ? -11.965 -2.118 4.384 1.00 95.88 89 LYS A CA 1
ATOM 764 C C . LYS A 1 89 ? -12.875 -3.236 3.868 1.00 95.88 89 LYS A C 1
ATOM 766 O O . LYS A 1 89 ? -12.862 -4.328 4.434 1.00 95.88 89 LYS A O 1
ATOM 771 N N . GLN A 1 90 ? -13.612 -2.995 2.783 1.00 96.81 90 GLN A N 1
ATOM 772 C CA . GLN A 1 90 ? -14.456 -4.011 2.145 1.00 96.81 90 GLN A CA 1
ATOM 773 C C . GLN A 1 90 ? -13.627 -5.193 1.630 1.00 96.81 90 GLN A C 1
ATOM 775 O O . GLN A 1 90 ? -13.902 -6.341 1.987 1.00 96.81 90 GLN A O 1
ATOM 780 N N . LEU A 1 91 ? -12.565 -4.927 0.861 1.00 97.19 91 LEU A N 1
ATOM 781 C CA . LEU A 1 91 ? -11.698 -5.987 0.340 1.00 97.19 91 LEU A CA 1
ATOM 782 C C . LEU A 1 91 ? -11.010 -6.773 1.465 1.00 97.19 91 LEU A C 1
ATOM 784 O O . LEU A 1 91 ? -10.877 -7.996 1.383 1.00 97.19 91 LEU A O 1
ATOM 788 N N . PHE A 1 92 ? -10.603 -6.083 2.531 1.00 97.75 92 PHE A N 1
ATOM 789 C CA . PHE A 1 92 ? -9.995 -6.692 3.705 1.00 97.75 92 PHE A CA 1
ATOM 790 C C . PHE A 1 92 ? -10.931 -7.699 4.368 1.00 97.75 92 PHE A C 1
ATOM 792 O O . PHE A 1 92 ? -10.507 -8.821 4.627 1.00 97.75 92 PHE A O 1
ATOM 799 N N . GLN A 1 93 ? -12.210 -7.372 4.569 1.00 96.94 93 GLN A N 1
ATOM 800 C CA . GLN A 1 93 ? -13.152 -8.328 5.164 1.00 96.94 93 GLN A CA 1
ATOM 801 C C . GLN A 1 93 ? -13.343 -9.585 4.311 1.00 96.94 93 GLN A C 1
ATOM 803 O O . GLN A 1 93 ? -13.418 -10.682 4.862 1.00 96.94 93 GLN A O 1
ATOM 808 N N . ILE A 1 94 ? -13.350 -9.440 2.984 1.00 96.94 94 ILE A N 1
ATOM 809 C CA . ILE A 1 94 ? -13.497 -10.566 2.051 1.00 96.94 94 ILE A CA 1
ATOM 810 C C . ILE A 1 94 ? -12.264 -11.479 2.089 1.00 96.94 94 ILE A C 1
ATOM 812 O O . ILE A 1 94 ? -12.389 -12.701 2.038 1.00 96.94 94 ILE A O 1
ATOM 816 N N . ARG A 1 95 ? -11.060 -10.899 2.170 1.00 96.44 95 ARG A N 1
ATOM 817 C CA . ARG A 1 95 ? -9.799 -11.632 1.965 1.00 96.44 95 ARG A CA 1
ATOM 818 C C . ARG A 1 95 ? -8.960 -11.859 3.217 1.00 96.44 95 ARG A C 1
ATOM 820 O O . ARG A 1 95 ? -7.934 -12.528 3.121 1.00 96.44 95 ARG A O 1
ATOM 827 N N . LYS A 1 96 ? -9.356 -11.363 4.392 1.00 95.62 96 LYS A N 1
ATOM 828 C CA . LYS A 1 96 ? -8.551 -11.494 5.622 1.00 95.62 96 LYS A CA 1
ATOM 829 C C . LYS A 1 96 ? -8.219 -12.942 5.991 1.00 95.62 96 LYS A C 1
ATOM 831 O O . LYS A 1 96 ? -7.183 -13.168 6.599 1.00 95.62 96 LYS A O 1
ATOM 836 N N . SER A 1 97 ? -9.029 -13.920 5.575 1.00 95.38 97 SER A N 1
ATOM 837 C CA . SER A 1 97 ? -8.748 -15.354 5.765 1.00 95.38 97 SER A CA 1
ATOM 838 C C . SER A 1 97 ? -7.465 -15.834 5.075 1.00 95.38 97 SER A C 1
ATOM 840 O O . SER A 1 97 ? -6.907 -16.848 5.478 1.00 95.38 97 SER A O 1
ATOM 842 N N . GLN A 1 98 ? -6.965 -15.094 4.079 1.00 94.69 98 GLN A N 1
ATOM 843 C CA . GLN A 1 98 ? -5.697 -15.373 3.397 1.00 94.69 98 GLN A CA 1
ATOM 844 C C . GLN A 1 98 ? -4.472 -14.928 4.210 1.00 94.69 98 GLN A C 1
ATOM 846 O O . GLN A 1 98 ? -3.335 -15.166 3.807 1.00 94.69 98 GLN A O 1
ATOM 851 N N . LEU A 1 99 ? -4.669 -14.238 5.333 1.00 96.38 99 LEU A N 1
ATOM 852 C CA . LEU A 1 99 ? -3.601 -13.674 6.150 1.00 96.38 99 LEU A CA 1
ATOM 853 C C . LEU A 1 99 ? -3.396 -14.467 7.439 1.00 96.38 99 LEU A C 1
ATOM 855 O O . LEU A 1 99 ? -4.276 -15.176 7.923 1.00 96.38 99 LEU A O 1
ATOM 859 N N . SER A 1 100 ? -2.210 -14.318 8.030 1.00 96.31 100 SER A N 1
ATOM 860 C CA . SER A 1 100 ? -1.954 -14.878 9.354 1.00 96.31 100 SER A CA 1
ATOM 861 C C . SER A 1 100 ? -2.742 -14.107 10.417 1.00 96.31 100 SER A C 1
ATOM 863 O O . SER A 1 100 ? -2.948 -12.901 10.285 1.00 96.31 100 SER A O 1
ATOM 865 N N . LYS A 1 101 ? -3.106 -14.759 11.531 1.00 97.00 101 LYS A N 1
ATOM 866 C CA . LYS A 1 101 ? -3.766 -14.086 12.670 1.00 97.00 101 LYS A CA 1
ATOM 867 C C . LYS A 1 101 ? -2.991 -12.851 13.152 1.00 97.00 101 LYS A C 1
ATOM 869 O O . LYS A 1 101 ? -3.589 -11.843 13.510 1.00 97.00 101 LYS A O 1
ATOM 874 N N . ARG A 1 102 ? -1.654 -12.913 13.122 1.00 96.75 102 ARG A N 1
ATOM 875 C CA . ARG A 1 102 ? -0.779 -11.790 13.487 1.00 96.75 102 ARG A CA 1
ATOM 876 C C . ARG A 1 102 ? -0.962 -10.602 12.542 1.00 96.75 102 ARG A C 1
ATOM 878 O O . ARG A 1 102 ? -1.087 -9.476 13.016 1.00 96.75 102 ARG A O 1
ATOM 885 N N . ASP A 1 103 ? -0.970 -10.851 11.234 1.00 96.75 103 ASP A N 1
ATOM 886 C CA . ASP A 1 103 ? -1.152 -9.798 10.232 1.00 96.75 103 ASP A CA 1
ATOM 887 C C . ASP A 1 103 ? -2.557 -9.196 10.323 1.00 96.75 103 ASP A C 1
ATOM 889 O O . ASP A 1 103 ? -2.684 -7.976 10.319 1.00 96.75 103 ASP A O 1
ATOM 893 N N . ILE A 1 104 ? -3.590 -10.033 10.488 1.00 97.75 104 ILE A N 1
ATOM 894 C CA . ILE A 1 104 ? -4.981 -9.586 10.668 1.00 97.75 104 ILE A CA 1
ATOM 895 C C . ILE A 1 104 ? -5.074 -8.611 11.844 1.00 97.75 104 ILE A C 1
ATOM 897 O O . ILE A 1 104 ? -5.499 -7.476 11.649 1.00 97.75 104 ILE A O 1
ATOM 901 N N . ASN A 1 105 ? -4.589 -9.006 13.026 1.00 97.00 105 ASN A N 1
ATOM 902 C CA . ASN A 1 105 ? -4.634 -8.158 14.222 1.00 97.00 105 ASN A CA 1
ATOM 903 C C . ASN A 1 105 ? -3.898 -6.827 14.012 1.00 97.00 105 ASN A C 1
ATOM 905 O O . ASN A 1 105 ? -4.347 -5.776 14.471 1.00 97.00 105 ASN A O 1
ATOM 909 N N . LYS A 1 106 ? -2.756 -6.858 13.312 1.00 97.25 106 LYS A N 1
ATOM 910 C CA . LYS A 1 106 ? -1.981 -5.652 13.003 1.00 97.25 106 LYS A CA 1
ATOM 911 C C . LYS A 1 106 ? -2.769 -4.699 12.101 1.00 97.25 106 LYS A C 1
ATOM 913 O O . LYS A 1 106 ? -2.818 -3.505 12.382 1.00 97.25 106 LYS A O 1
ATOM 918 N N . ILE A 1 107 ? -3.388 -5.223 11.046 1.00 97.38 107 ILE A N 1
ATOM 919 C CA . ILE A 1 107 ? -4.148 -4.429 10.073 1.00 97.38 107 ILE A CA 1
ATOM 920 C C . ILE A 1 107 ? -5.432 -3.889 10.706 1.00 97.38 107 ILE A C 1
ATOM 922 O O . ILE A 1 107 ? -5.755 -2.721 10.514 1.00 97.38 107 ILE A O 1
ATOM 926 N N . GLU A 1 108 ? -6.140 -4.689 11.506 1.00 97.00 108 GLU A N 1
ATOM 927 C CA . GLU A 1 108 ? -7.337 -4.246 12.235 1.00 97.00 108 GLU A CA 1
ATOM 928 C C . GLU A 1 108 ? -7.021 -3.103 13.206 1.00 97.00 108 GLU A C 1
ATOM 930 O O . GLU A 1 108 ? -7.759 -2.115 13.261 1.00 97.00 108 GLU A O 1
ATOM 935 N N . LYS A 1 109 ? -5.878 -3.176 13.899 1.00 95.94 109 LYS A N 1
ATOM 936 C CA . LYS A 1 109 ? -5.384 -2.063 14.714 1.00 95.94 109 LYS A CA 1
ATOM 937 C C . LYS A 1 109 ? -5.136 -0.812 13.864 1.00 95.94 109 LYS A C 1
ATOM 939 O O . LYS A 1 109 ? -5.638 0.257 14.207 1.00 95.94 109 LYS A O 1
ATOM 944 N N . SER A 1 110 ? -4.425 -0.936 12.741 1.00 95.56 110 SER A N 1
ATOM 945 C CA . SER A 1 110 ? -4.189 0.194 11.830 1.00 95.56 110 SER A CA 1
ATOM 946 C C . SER A 1 110 ? -5.494 0.788 11.281 1.00 95.56 110 SER A C 1
ATOM 948 O O . SER A 1 110 ? -5.614 2.008 11.194 1.00 95.56 110 SER A O 1
ATOM 950 N N . LEU A 1 111 ? -6.495 -0.038 10.965 1.00 94.06 111 LEU A N 1
ATOM 951 C CA . LEU A 1 111 ? -7.818 0.418 10.530 1.00 94.06 111 LEU A CA 1
ATOM 952 C C . LEU A 1 111 ? -8.525 1.240 11.614 1.00 94.06 111 LEU A C 1
ATOM 954 O O . LEU A 1 111 ? -8.998 2.335 11.323 1.00 94.06 111 LEU A O 1
ATOM 958 N N . SER A 1 112 ? -8.550 0.756 12.857 1.00 92.62 112 SER A N 1
ATOM 959 C CA . SER A 1 112 ? -9.172 1.468 13.982 1.00 92.62 112 SER A CA 1
ATOM 960 C C . SER A 1 112 ? -8.485 2.810 14.280 1.00 92.62 112 SER A C 1
ATOM 962 O O . SER A 1 112 ? -9.152 3.820 14.534 1.00 92.62 112 SER A O 1
ATOM 964 N N . GLU A 1 113 ? -7.153 2.858 14.187 1.00 91.81 113 GLU A N 1
ATOM 965 C CA . GLU A 1 113 ? -6.380 4.096 14.342 1.00 91.81 113 GLU A CA 1
ATOM 966 C C . GLU A 1 113 ? -6.677 5.104 13.222 1.00 91.81 113 GLU A C 1
ATOM 968 O O . GLU A 1 113 ? -6.814 6.302 13.488 1.00 91.81 113 GLU A O 1
ATOM 973 N N . LEU A 1 114 ? -6.796 4.637 11.974 1.00 90.00 114 LEU A N 1
ATOM 974 C CA . LEU A 1 114 ? -7.160 5.479 10.833 1.00 90.00 114 LEU A CA 1
ATOM 975 C C . LEU A 1 114 ? -8.587 6.028 10.962 1.00 90.00 114 LEU A C 1
ATOM 977 O O . LEU A 1 114 ? -8.779 7.231 10.788 1.00 90.00 114 LEU A O 1
ATOM 981 N N . GLU A 1 115 ? -9.563 5.191 11.327 1.00 89.00 115 GLU A N 1
ATOM 982 C CA . GLU A 1 115 ? -10.949 5.630 11.556 1.00 89.00 115 GLU A CA 1
ATOM 983 C C . GLU A 1 115 ? -11.018 6.686 12.653 1.00 89.00 115 GLU A C 1
ATOM 985 O O . GLU A 1 115 ? -11.611 7.747 12.460 1.00 89.00 115 GLU A O 1
ATOM 990 N N . SER A 1 116 ? -10.346 6.441 13.780 1.00 85.50 116 SER A N 1
ATOM 991 C CA . SER A 1 116 ? -10.301 7.392 14.892 1.00 85.50 116 SER A CA 1
ATOM 992 C C . SER A 1 116 ? -9.753 8.748 14.446 1.00 85.50 116 SER A C 1
ATOM 994 O O . SER A 1 116 ? -10.338 9.781 14.765 1.00 85.50 116 SER A O 1
ATOM 996 N N . LYS A 1 117 ? -8.668 8.770 13.660 1.00 85.06 117 LYS A N 1
ATOM 997 C CA . LYS A 1 117 ? -8.106 10.019 13.115 1.00 85.06 117 LYS A CA 1
ATOM 998 C C . LYS A 1 117 ? -9.090 10.734 12.187 1.00 85.06 117 LYS A C 1
ATOM 1000 O O . LYS A 1 117 ? -9.218 11.953 12.279 1.00 85.06 117 LYS A O 1
ATOM 1005 N N . MET A 1 118 ? -9.803 9.998 11.333 1.00 79.81 118 MET A N 1
ATOM 1006 C CA . MET A 1 118 ? -10.821 10.576 10.448 1.00 79.81 118 MET A CA 1
ATOM 1007 C C . MET A 1 118 ? -11.958 11.230 11.244 1.00 79.81 118 MET A C 1
ATOM 1009 O O . MET A 1 118 ? -12.324 12.369 10.950 1.00 79.81 118 MET A O 1
ATOM 1013 N N . TYR A 1 119 ? -12.459 10.565 12.291 1.00 80.38 119 TYR A N 1
ATOM 1014 C CA . TYR A 1 119 ? -13.488 11.133 13.166 1.00 80.38 119 TYR A CA 1
ATOM 1015 C C . TYR A 1 119 ? -13.007 12.377 13.911 1.00 80.38 119 TYR A C 1
ATOM 1017 O O . TYR A 1 119 ? -13.769 13.330 14.027 1.00 80.38 119 TYR A O 1
ATOM 1025 N N . GLN A 1 120 ? -11.753 12.411 14.369 1.00 75.31 120 GLN A N 1
ATOM 1026 C CA . GLN A 1 120 ? -11.189 13.595 15.028 1.00 75.31 120 GLN A CA 1
ATOM 1027 C C . GLN A 1 120 ? -11.125 14.804 14.085 1.00 75.31 120 GLN A C 1
ATOM 1029 O O . GLN A 1 120 ? -11.478 15.915 14.474 1.00 75.31 120 GLN A O 1
ATOM 1034 N N . VAL A 1 121 ? -10.726 14.599 12.826 1.00 75.69 121 VAL A N 1
ATOM 1035 C CA . VAL A 1 121 ? -10.702 15.675 11.820 1.00 75.69 121 VAL A CA 1
ATOM 1036 C C . VAL A 1 121 ? -12.116 16.168 11.513 1.00 75.69 121 VAL A C 1
ATOM 1038 O O . VAL A 1 121 ? -12.353 17.377 11.535 1.00 75.69 121 VAL A O 1
ATOM 1041 N N . ALA A 1 122 ? -13.058 15.250 11.279 1.00 70.75 122 ALA A N 1
ATOM 1042 C CA . ALA A 1 122 ? -14.455 15.595 11.026 1.00 70.75 122 ALA A CA 1
ATOM 1043 C C . ALA A 1 122 ? -15.076 16.332 12.221 1.00 70.75 122 ALA A C 1
ATOM 1045 O O . ALA A 1 122 ? -15.716 17.362 12.041 1.00 70.75 122 ALA A O 1
ATOM 1046 N N . PHE A 1 123 ? -14.829 15.858 13.443 1.00 75.44 123 PHE A N 1
ATOM 1047 C CA . PHE A 1 123 ? -15.292 16.500 14.669 1.00 75.44 123 PHE A CA 1
ATOM 1048 C C . PHE A 1 123 ? -14.722 17.912 14.818 1.00 75.44 123 PHE A C 1
ATOM 1050 O O . PHE A 1 123 ? -15.485 18.849 15.019 1.00 75.44 123 PHE A O 1
ATOM 1057 N N . ASN A 1 124 ? -13.409 18.094 14.641 1.00 71.31 124 ASN A N 1
ATOM 1058 C CA . ASN A 1 124 ? -12.775 19.413 14.707 1.00 71.31 124 ASN A CA 1
ATOM 1059 C C . ASN A 1 124 ? -13.339 20.381 13.661 1.00 71.31 124 ASN A C 1
ATOM 1061 O O . ASN A 1 124 ? -13.517 21.563 13.950 1.00 71.31 124 ASN A O 1
ATOM 1065 N N . PHE A 1 125 ? -13.621 19.891 12.453 1.00 73.44 125 PHE A N 1
ATOM 1066 C CA . PHE A 1 125 ? -14.258 20.684 11.406 1.00 73.44 125 PHE A CA 1
ATOM 1067 C C . PHE A 1 125 ? -15.687 21.086 11.795 1.00 73.44 125 PHE A C 1
ATOM 1069 O O . PHE A 1 125 ? -16.002 22.275 11.796 1.00 73.44 125 PHE A O 1
ATOM 1076 N N . MET A 1 126 ? -16.517 20.118 12.200 1.00 69.12 126 MET A N 1
ATOM 1077 C CA . MET A 1 126 ? -17.899 20.350 12.640 1.00 69.12 126 MET A CA 1
ATOM 1078 C C . MET A 1 126 ? -17.964 21.307 13.835 1.00 69.12 126 MET A C 1
ATOM 1080 O O . MET A 1 126 ? -18.816 22.190 13.878 1.00 69.12 126 MET A O 1
ATOM 1084 N N . PHE A 1 127 ? -17.039 21.170 14.784 1.00 70.44 127 PHE A N 1
ATOM 1085 C CA . PHE A 1 127 ? -16.961 22.019 15.968 1.00 70.44 127 PHE A CA 1
ATOM 1086 C C . PHE A 1 127 ? -16.554 23.456 15.617 1.00 70.44 127 PHE A C 1
ATOM 1088 O O . PHE A 1 127 ? -17.181 24.398 16.091 1.00 70.44 127 PHE A O 1
ATOM 1095 N N . LYS A 1 128 ? -15.562 23.649 14.733 1.00 69.50 128 LYS A N 1
ATOM 1096 C CA . LYS A 1 128 ? -15.202 24.986 14.225 1.00 69.50 128 LYS A CA 1
ATOM 1097 C C . LYS A 1 128 ? -16.363 25.642 13.477 1.00 69.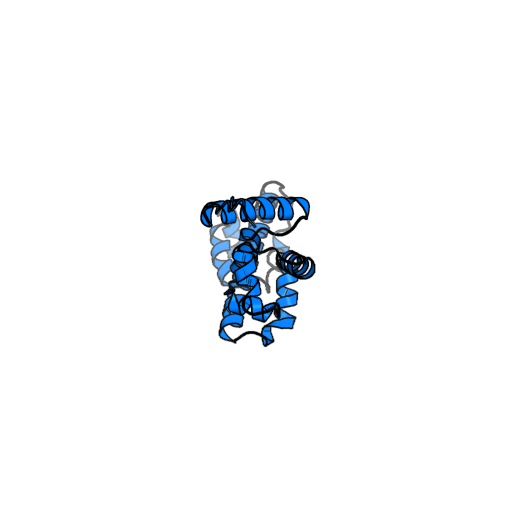50 128 LYS A C 1
ATOM 1099 O O . LYS A 1 128 ? -16.633 26.817 13.707 1.00 69.50 128 LYS A O 1
ATOM 1104 N N . ALA A 1 129 ? -17.057 24.890 12.622 1.00 65.44 129 ALA A N 1
ATOM 1105 C CA . ALA A 1 129 ? -18.226 25.387 11.898 1.00 65.44 129 ALA A CA 1
ATOM 1106 C C . ALA A 1 129 ? -19.344 25.829 12.860 1.00 65.44 129 ALA A C 1
ATOM 1108 O O . ALA A 1 129 ? -19.883 26.920 12.702 1.00 65.44 129 ALA A O 1
ATOM 1109 N N . ALA A 1 130 ? -19.611 25.043 13.910 1.00 64.88 130 ALA A N 1
ATOM 1110 C CA . ALA A 1 130 ? -20.618 25.341 14.933 1.00 64.88 130 ALA A CA 1
ATOM 1111 C C . ALA A 1 130 ? -20.271 26.511 15.879 1.00 64.88 130 ALA A C 1
ATOM 1113 O O . ALA A 1 130 ? -21.137 26.948 16.634 1.00 64.88 130 ALA A O 1
ATOM 1114 N N . ILE A 1 131 ? -19.020 26.989 15.888 1.00 64.00 131 ILE A N 1
ATOM 1115 C CA . ILE A 1 131 ? -18.612 28.208 16.609 1.00 64.00 131 ILE A CA 1
ATOM 1116 C C . ILE A 1 131 ? -18.778 29.452 15.721 1.00 64.00 131 ILE A C 1
ATOM 1118 O O . ILE A 1 131 ? -19.113 30.525 16.224 1.00 64.00 131 ILE A O 1
ATOM 1122 N N . ILE A 1 132 ? -18.506 29.319 14.417 1.00 57.34 132 ILE A N 1
ATOM 1123 C CA . ILE A 1 132 ? -18.519 30.421 13.439 1.00 57.34 132 ILE A CA 1
ATOM 1124 C C . ILE A 1 132 ? -19.951 30.762 13.031 1.00 57.34 132 ILE A C 1
ATOM 1126 O O . ILE A 1 132 ? -20.364 31.920 13.079 1.00 57.34 132 ILE A O 1
ATOM 1130 N N . GLU A 1 133 ? -20.728 29.751 12.668 1.00 54.41 133 GLU A N 1
ATOM 1131 C CA . GLU A 1 133 ? -22.174 29.873 12.649 1.00 54.41 133 GLU A CA 1
ATOM 1132 C C . GLU A 1 133 ? -22.597 29.759 14.115 1.00 54.41 133 GLU A C 1
ATOM 1134 O O . GLU A 1 133 ? -22.139 28.854 14.796 1.00 54.41 133 GLU A O 1
ATOM 1139 N N . LYS A 1 134 ? -23.429 30.653 14.656 1.00 52.31 134 LYS A N 1
ATOM 1140 C CA . LYS A 1 134 ? -24.121 30.406 15.933 1.00 52.31 134 LYS A CA 1
ATOM 1141 C C . LYS A 1 134 ? -25.470 29.751 15.621 1.00 52.31 134 LYS A C 1
ATOM 1143 O O . LYS A 1 134 ? -26.490 30.446 15.688 1.00 52.31 134 LYS A O 1
ATOM 1148 N N . PRO A 1 135 ? -25.554 28.467 15.225 1.00 46.00 135 PRO A N 1
ATOM 1149 C CA . PRO A 1 135 ? -26.849 27.839 15.093 1.00 46.00 135 PRO A CA 1
ATOM 1150 C C . PRO A 1 135 ? -27.463 27.774 16.494 1.00 46.00 135 PRO A C 1
ATOM 1152 O O . PRO A 1 135 ? -26.825 27.337 17.453 1.00 46.00 135 PRO A O 1
ATOM 1155 N N . LYS A 1 136 ? -28.709 28.235 16.629 1.00 47.69 136 LYS A N 1
ATOM 1156 C CA . LYS A 1 136 ? -29.523 28.026 17.833 1.00 47.69 136 LYS A CA 1
ATOM 1157 C C . LYS A 1 136 ? -29.779 26.519 17.983 1.00 47.69 136 LYS A C 1
ATOM 1159 O O . LYS A 1 136 ? -30.849 26.043 17.613 1.00 47.69 136 LYS A O 1
ATOM 1164 N N . LEU A 1 137 ? -28.802 25.743 18.456 1.00 44.66 137 LEU A N 1
ATOM 1165 C CA . LEU A 1 137 ? -29.030 24.342 18.792 1.00 44.66 137 LEU A CA 1
ATOM 1166 C C . LEU A 1 137 ? -29.754 24.278 20.140 1.00 44.66 137 LEU A C 1
ATOM 1168 O O . LEU A 1 137 ? -29.234 24.793 21.130 1.00 44.66 137 LEU A O 1
ATOM 1172 N N . PRO A 1 138 ? -30.922 23.621 20.227 1.00 40.66 138 PRO A N 1
ATOM 1173 C CA . PRO A 1 138 ? -31.513 23.291 21.513 1.00 40.66 138 PRO A CA 1
ATOM 1174 C C . PRO A 1 138 ? -30.617 22.258 22.211 1.00 40.66 138 PRO A C 1
ATOM 1176 O O . PRO A 1 138 ? -30.639 21.065 21.895 1.00 40.66 138 PRO A O 1
ATOM 1179 N N . ILE A 1 139 ? -29.820 22.743 23.168 1.00 44.81 139 ILE A N 1
ATOM 1180 C CA . ILE A 1 139 ? -28.787 22.010 23.925 1.00 44.81 139 ILE A CA 1
ATOM 1181 C C . ILE A 1 139 ? -29.341 20.713 24.551 1.00 44.81 139 ILE A C 1
ATOM 1183 O O . ILE A 1 139 ? -28.638 19.708 24.640 1.00 44.81 139 ILE A O 1
ATOM 1187 N N . ARG A 1 140 ? -30.642 20.674 24.874 1.00 39.09 140 ARG A N 1
ATOM 1188 C CA . ARG A 1 140 ? -31.308 19.518 25.497 1.00 39.09 140 ARG A CA 1
ATOM 1189 C C . ARG A 1 140 ? -31.315 18.229 24.664 1.00 39.09 140 ARG A C 1
ATOM 1191 O O . ARG A 1 140 ? -31.305 17.154 25.253 1.00 39.09 140 ARG A O 1
ATOM 1198 N N . ASN A 1 141 ? -31.285 18.297 23.330 1.00 40.66 141 ASN A N 1
ATOM 1199 C CA . ASN A 1 141 ? -31.427 17.095 22.487 1.00 40.66 141 ASN A CA 1
ATOM 1200 C C . ASN A 1 141 ? -30.107 16.565 21.906 1.00 40.66 141 ASN A C 1
ATOM 1202 O O . ASN A 1 141 ? -30.100 15.498 21.287 1.00 40.66 141 ASN A O 1
ATOM 1206 N N . PHE A 1 142 ? -28.988 17.269 22.103 1.00 43.47 142 PHE A N 1
ATOM 1207 C CA . PHE A 1 142 ? -27.696 16.858 21.546 1.00 43.47 142 PHE A CA 1
ATOM 1208 C C . PHE A 1 142 ? -27.038 15.760 22.395 1.00 43.47 142 PHE A C 1
ATOM 1210 O O . PHE A 1 142 ? -26.595 14.746 21.862 1.00 43.47 142 PHE A O 1
ATOM 1217 N N . ALA A 1 143 ? -27.079 15.893 23.727 1.00 39.88 143 ALA A N 1
ATOM 1218 C CA . ALA A 1 143 ? -26.493 14.928 24.664 1.00 39.88 143 ALA A CA 1
ATOM 1219 C C . ALA A 1 143 ? -27.174 13.542 24.647 1.00 39.88 143 ALA A C 1
ATOM 1221 O O . ALA A 1 143 ? -26.540 12.533 24.954 1.00 39.88 143 ALA A O 1
ATOM 1222 N N . LEU A 1 144 ? -28.449 13.465 24.248 1.00 38.72 144 LEU A N 1
ATOM 1223 C CA . LEU A 1 144 ? -29.220 12.215 24.233 1.00 38.72 144 LEU A CA 1
ATOM 1224 C C . LEU A 1 144 ? -28.992 11.354 22.976 1.00 38.72 144 LEU A C 1
ATOM 1226 O O . LEU A 1 144 ? -29.242 10.152 23.026 1.00 38.72 144 LEU A O 1
ATOM 1230 N N . LYS A 1 145 ? -28.470 11.912 21.871 1.00 42.03 145 LYS A N 1
ATOM 1231 C CA . LYS A 1 145 ? -28.247 11.163 20.612 1.00 42.03 145 LYS A CA 1
ATOM 1232 C C . LYS A 1 145 ? -26.859 10.527 20.465 1.00 42.03 145 LYS A C 1
ATOM 1234 O O . LYS A 1 145 ? -26.689 9.671 19.605 1.00 42.03 145 LYS A O 1
ATOM 1239 N N . ILE A 1 146 ? -25.878 10.898 21.291 1.00 42.88 146 ILE A N 1
ATOM 1240 C CA . ILE A 1 146 ? -24.473 10.445 21.152 1.00 42.88 146 ILE A CA 1
ATOM 1241 C C . ILE A 1 146 ? -24.193 9.169 21.983 1.00 42.88 146 ILE A C 1
ATOM 1243 O O . ILE A 1 146 ? -23.089 8.628 21.980 1.00 42.88 146 ILE A O 1
ATOM 1247 N N . LYS A 1 147 ? -25.196 8.651 22.707 1.00 40.03 147 LYS A N 1
ATOM 1248 C CA . LYS A 1 147 ? -24.990 7.686 23.796 1.00 40.03 147 LYS A CA 1
ATOM 1249 C C . LYS A 1 147 ? -24.573 6.239 23.441 1.00 40.03 147 LYS A C 1
ATOM 1251 O O . LYS A 1 147 ? -24.273 5.547 24.408 1.00 40.03 147 LYS A O 1
ATOM 1256 N N . PRO A 1 148 ? -24.457 5.753 22.180 1.00 38.56 148 PRO A N 1
ATOM 1257 C CA . PRO A 1 148 ? -23.827 4.437 21.990 1.00 38.56 148 PRO A CA 1
ATOM 1258 C C . PRO A 1 148 ? -22.650 4.339 21.002 1.00 38.56 148 PRO A C 1
ATOM 1260 O O . PRO A 1 148 ? -22.196 3.222 20.776 1.00 38.56 148 PRO A O 1
ATOM 1263 N N . THR A 1 149 ? -22.099 5.423 20.435 1.00 48.47 149 THR A N 1
ATOM 1264 C CA . THR A 1 149 ? -21.116 5.274 19.323 1.00 48.47 149 THR A CA 1
ATOM 1265 C C . THR A 1 149 ? -19.769 5.972 19.510 1.00 48.47 149 THR A C 1
ATOM 1267 O O . THR A 1 149 ? -18.990 6.057 18.565 1.00 48.47 149 THR A O 1
ATOM 1270 N N . ILE A 1 150 ? -19.450 6.464 20.708 1.00 45.88 150 ILE A N 1
ATOM 1271 C CA . ILE A 1 150 ? -18.124 7.031 20.996 1.00 45.88 150 ILE A CA 1
ATOM 1272 C C . ILE A 1 150 ? -17.528 6.296 22.202 1.00 45.88 150 ILE A C 1
ATOM 1274 O O . ILE A 1 150 ? -18.113 6.351 23.285 1.00 45.88 150 ILE A O 1
ATOM 1278 N N . PRO A 1 151 ? -16.379 5.607 22.051 1.00 47.22 151 PRO A N 1
ATOM 1279 C CA . PRO A 1 151 ? -15.731 4.919 23.161 1.00 47.22 151 PRO A CA 1
ATOM 1280 C C . PRO A 1 151 ? -15.429 5.872 24.323 1.00 47.22 151 PRO A C 1
ATOM 1282 O O . PRO A 1 151 ? -14.910 6.973 24.126 1.00 47.22 151 PRO A O 1
ATOM 1285 N N . THR A 1 152 ? -15.702 5.421 25.548 1.00 44.16 152 THR A N 1
ATOM 1286 C CA . THR A 1 152 ? -15.662 6.206 26.797 1.00 44.16 152 THR A CA 1
ATOM 1287 C C . THR A 1 152 ? -14.347 6.965 27.024 1.00 44.16 152 THR A C 1
ATOM 1289 O O . THR A 1 152 ? -14.334 8.026 27.646 1.00 44.16 152 THR A O 1
ATOM 1292 N N . GLN A 1 153 ? -13.236 6.472 26.472 1.00 46.91 153 GLN A N 1
ATOM 1293 C CA . GLN A 1 153 ? -11.918 7.113 26.546 1.00 46.91 153 GLN A CA 1
ATOM 1294 C C . GLN A 1 153 ? -11.854 8.490 25.863 1.00 46.91 153 GLN A C 1
ATOM 1296 O O . GLN A 1 153 ? -11.091 9.348 26.300 1.00 46.91 153 GLN A O 1
ATOM 1301 N N . TYR A 1 154 ? -12.686 8.741 24.848 1.00 47.81 154 TYR A N 1
ATOM 1302 C CA . TYR A 1 154 ? -12.755 10.042 24.176 1.00 47.81 154 TYR A CA 1
ATOM 1303 C C . TYR A 1 154 ? -13.644 11.041 24.932 1.00 47.81 154 TYR A C 1
ATOM 1305 O O . TYR A 1 154 ? -13.483 12.244 24.761 1.00 47.81 154 TYR A O 1
ATOM 1313 N N . ILE A 1 155 ? -14.515 10.571 25.836 1.00 48.47 155 ILE A N 1
ATOM 1314 C CA . ILE A 1 155 ? -15.432 11.419 26.618 1.00 48.47 155 ILE A CA 1
ATOM 1315 C C . ILE A 1 155 ? -14.680 12.239 27.674 1.00 48.47 155 ILE A C 1
ATOM 1317 O O . ILE A 1 155 ? -14.973 13.417 27.870 1.00 48.47 155 ILE A O 1
ATOM 1321 N N . LYS A 1 156 ? -13.656 11.662 28.316 1.00 46.41 156 LYS A N 1
ATOM 1322 C CA . LYS A 1 156 ? -12.847 12.377 29.322 1.00 46.41 156 LYS A CA 1
ATOM 1323 C C . LYS A 1 156 ? -12.076 13.566 28.738 1.00 46.41 156 LYS A C 1
ATOM 1325 O O . LYS A 1 156 ? -11.901 14.563 29.427 1.00 46.41 156 LYS A O 1
ATOM 1330 N N . GLY A 1 157 ? -11.661 13.482 27.472 1.00 51.19 157 GLY A N 1
ATOM 1331 C CA . GLY A 1 157 ? -11.044 14.606 26.763 1.00 51.19 157 GLY A CA 1
ATOM 1332 C C . GLY A 1 157 ? -12.039 15.733 26.481 1.00 51.19 157 GLY A C 1
ATOM 1333 O O . GLY A 1 157 ? -11.688 16.897 26.620 1.00 51.19 157 GLY A O 1
ATOM 1334 N N . ILE A 1 158 ? -13.294 15.393 26.169 1.00 45.94 158 ILE A N 1
ATOM 1335 C CA . ILE A 1 158 ? -14.358 16.345 25.807 1.00 45.94 158 ILE A CA 1
ATOM 1336 C C . ILE A 1 158 ? -14.688 17.301 26.964 1.00 45.94 158 ILE A C 1
ATOM 1338 O O . ILE A 1 158 ? -14.832 18.498 26.737 1.00 45.94 158 ILE A O 1
ATOM 1342 N N . ILE A 1 159 ? -14.736 16.812 28.209 1.00 47.59 159 ILE A N 1
ATOM 1343 C CA . ILE A 1 159 ? -15.119 17.615 29.391 1.00 47.59 159 ILE A CA 1
ATOM 1344 C C . ILE A 1 159 ? -14.134 18.770 29.664 1.00 47.59 159 ILE A C 1
ATOM 1346 O O . ILE A 1 159 ? -14.528 19.824 30.171 1.00 47.59 159 ILE A O 1
ATOM 1350 N N . ASN A 1 160 ? -12.858 18.613 29.300 1.00 44.78 160 ASN A N 1
ATOM 1351 C CA . ASN A 1 160 ? -11.830 19.626 29.555 1.00 44.78 160 ASN A CA 1
ATOM 1352 C C . ASN A 1 160 ? -11.884 20.828 28.600 1.00 44.78 160 ASN A C 1
ATOM 1354 O O . ASN A 1 160 ? -11.334 21.871 28.942 1.00 44.78 160 ASN A O 1
ATOM 1358 N N . TYR A 1 161 ? -12.574 20.709 27.463 1.00 48.00 161 TYR A N 1
ATOM 1359 C CA . TYR A 1 161 ? -12.688 21.770 26.451 1.00 48.00 161 TYR A CA 1
ATOM 1360 C C . TYR A 1 161 ? -14.083 22.411 26.392 1.00 48.00 161 TYR A C 1
ATOM 1362 O O . TYR A 1 161 ? -14.332 23.262 25.541 1.00 48.00 161 TYR A O 1
ATOM 1370 N N . ILE A 1 162 ? -14.984 22.036 27.309 1.00 47.28 162 ILE A N 1
ATOM 1371 C CA . ILE A 1 162 ? -16.253 22.740 27.527 1.00 47.28 162 ILE A CA 1
ATOM 1372 C C . ILE A 1 162 ? -15.934 24.092 28.191 1.00 47.28 162 ILE A C 1
ATOM 1374 O O . ILE A 1 162 ? -15.274 24.089 29.241 1.00 47.28 162 ILE A O 1
ATOM 1378 N N . PRO A 1 163 ? -16.381 25.234 27.625 1.00 46.06 163 PRO A N 1
ATOM 1379 C CA . PRO A 1 163 ? -16.244 26.544 28.259 1.00 46.06 163 PRO A CA 1
ATOM 1380 C C . PRO A 1 163 ? -16.779 26.497 29.694 1.00 46.06 163 PRO A C 1
ATOM 1382 O O . PRO A 1 163 ? -17.823 25.895 29.937 1.00 46.06 163 PRO A O 1
ATOM 1385 N N . ILE A 1 164 ? -16.075 27.105 30.656 1.00 53.56 164 ILE A N 1
ATOM 1386 C CA . ILE A 1 164 ? -16.426 27.030 32.092 1.00 53.56 164 ILE A CA 1
ATOM 1387 C C . ILE A 1 164 ? -17.886 27.459 32.334 1.00 53.56 164 ILE A C 1
ATOM 1389 O O . ILE A 1 164 ? -18.580 26.858 33.150 1.00 53.56 164 ILE A O 1
ATOM 1393 N N . GLU A 1 165 ? -18.377 28.405 31.535 1.00 48.62 165 GLU A N 1
ATOM 1394 C CA . GLU A 1 165 ? -19.756 28.910 31.506 1.00 48.62 165 GLU A CA 1
ATOM 1395 C C . GLU A 1 165 ? -20.817 27.824 31.238 1.00 48.62 165 GLU A C 1
ATOM 1397 O O . GLU A 1 165 ? -21.941 27.933 31.715 1.00 48.62 165 GLU A O 1
ATOM 1402 N N . GLN A 1 166 ? -20.464 26.747 30.527 1.00 47.38 166 GLN A N 1
ATOM 1403 C CA . GLN A 1 166 ? -21.350 25.619 30.204 1.00 47.38 166 GLN A CA 1
ATOM 1404 C C . GLN A 1 166 ? -21.140 24.404 31.125 1.00 47.38 166 GLN A C 1
ATOM 1406 O O . GLN A 1 166 ? -21.920 23.452 31.086 1.00 47.38 166 GLN A O 1
ATOM 1411 N N . LYS A 1 167 ? -20.113 24.414 31.991 1.00 49.44 167 LYS A N 1
ATOM 1412 C CA . LYS A 1 167 ? -19.906 23.348 32.992 1.00 49.44 167 LYS A CA 1
ATOM 1413 C C . LYS A 1 167 ? -20.946 23.395 34.117 1.00 49.44 167 LYS A C 1
ATOM 1415 O O . LYS A 1 167 ? -21.259 22.350 34.680 1.00 49.44 167 LYS A O 1
ATOM 1420 N N . GLY A 1 168 ? -21.509 24.571 34.409 1.00 44.25 168 GLY A N 1
ATOM 1421 C CA . GLY A 1 168 ? -22.565 24.740 35.414 1.00 44.25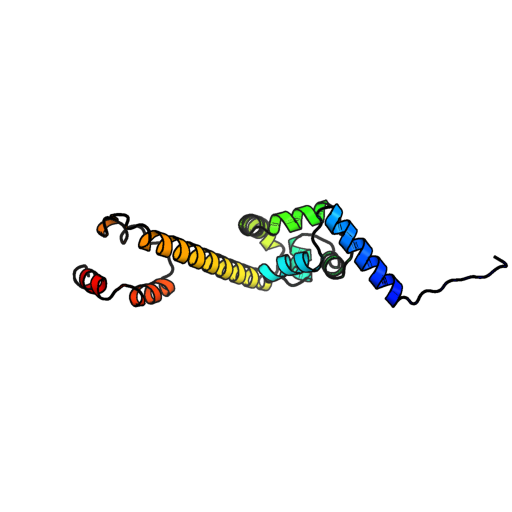 168 GLY A CA 1
ATOM 1422 C C . GLY A 1 168 ? -23.868 24.007 35.070 1.00 44.25 168 GLY A C 1
ATOM 1423 O O . GLY A 1 168 ? -24.510 23.457 35.959 1.00 44.25 168 GLY A O 1
ATOM 1424 N N . GLU A 1 169 ? -24.223 23.904 33.785 1.00 42.19 169 GLU A N 1
ATOM 1425 C CA . GLU A 1 169 ? -25.439 23.199 33.341 1.00 42.19 169 GLU A CA 1
ATOM 1426 C C . GLU A 1 169 ? -25.306 21.665 33.393 1.00 42.19 169 GLU A C 1
ATOM 1428 O O . GLU A 1 169 ? -26.303 20.961 33.531 1.00 42.19 169 GLU A O 1
ATOM 1433 N N . LEU A 1 170 ? -24.078 21.134 33.349 1.00 41.62 170 LEU A N 1
ATOM 1434 C CA . LEU A 1 170 ? -23.794 19.698 33.490 1.00 41.62 170 LEU A CA 1
ATOM 1435 C C . LEU A 1 170 ? -23.929 19.195 34.936 1.00 41.62 170 LEU A C 1
ATOM 1437 O O . LEU A 1 170 ? -24.241 18.024 35.132 1.00 41.62 170 LEU A O 1
ATOM 1441 N N . ALA A 1 171 ? -23.727 20.059 35.935 1.00 36.94 171 ALA A N 1
ATOM 1442 C CA . ALA A 1 171 ? -23.866 19.705 37.352 1.00 36.94 171 ALA A CA 1
ATOM 1443 C C . ALA A 1 171 ? -25.327 19.708 37.845 1.00 36.94 171 ALA A C 1
ATOM 1445 O O . ALA A 1 171 ? -25.622 19.108 38.869 1.00 36.94 171 ALA A O 1
ATOM 1446 N N . LEU A 1 172 ? -26.239 20.356 37.113 1.00 35.19 172 LEU A N 1
ATOM 1447 C CA . LEU A 1 172 ? -27.681 20.382 37.401 1.00 35.19 172 LEU A CA 1
ATOM 1448 C C . LEU A 1 172 ? -28.471 19.268 36.687 1.00 35.19 172 LEU A C 1
ATOM 1450 O O . LEU A 1 172 ? -29.680 19.157 36.881 1.00 35.19 172 LEU A O 1
ATOM 1454 N N . ALA A 1 173 ? -27.807 18.464 35.850 1.00 38.31 173 ALA A N 1
ATOM 1455 C CA . ALA A 1 173 ? -28.411 17.386 35.062 1.00 38.31 173 ALA A CA 1
ATOM 1456 C C . ALA A 1 173 ? -27.863 15.980 35.399 1.00 38.31 173 ALA A C 1
ATOM 1458 O O . ALA A 1 173 ? -28.150 15.029 34.664 1.00 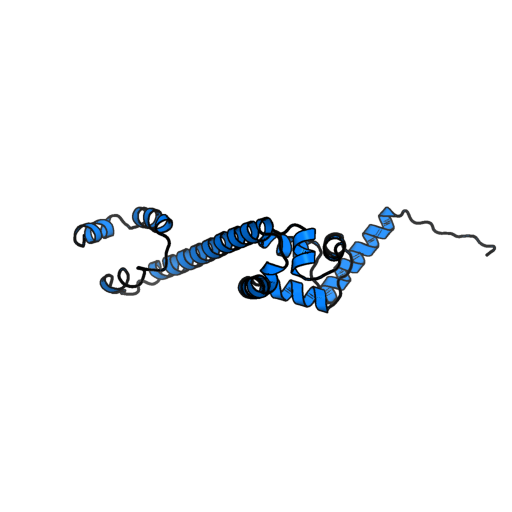38.31 173 ALA A O 1
ATOM 1459 N N . ALA A 1 174 ? -27.079 15.853 36.474 1.00 32.69 174 ALA A N 1
ATOM 1460 C CA . ALA A 1 174 ? -26.655 14.589 37.083 1.00 32.69 174 ALA A CA 1
ATOM 1461 C C . ALA A 1 174 ? -27.414 14.379 38.398 1.00 32.69 174 ALA A C 1
ATOM 1463 O O . ALA A 1 174 ? -27.790 13.216 38.660 1.00 32.69 174 ALA A O 1
#

Sequence (174 aa):
CPIGKHYFHDIDDEEEKFQKAYREYRNRKNLLQPKDIKQIREKYGFSQRAFTRFLGWGEITIQRYEAGALQDVAHNSLLFFIRDFNNFKQLFQIRKSQLSKRDINKIEKSLSELESKMYQVAFNFMFKAAIIEKPKLPIRNFALKIKPTIPTQYIKGIINYIPIEQKGELALAA

pLDDT: mean 78.65, std 22.34, range [32.69, 98.56]

Secondary structure (DSSP, 8-state):
--S-------HHHHHHHHHHHHHHHHHHHTPPPHHHHHHHHHHTT--HHHHHHHHT--TTHHHHHHTTPPPPHHHHHHHHHHHSHHHHHHHHHHHGGGS-HHHHHHHHHHHHHHHHHHHHHHHHHHHHHHHHS-----GGGTTTTSTTSS-HHHHHHHHTTS-HHHHHHHHT--